Protein AF-A0A8C2FIC1-F1 (afdb_monomer_lite)

Secondary structure (DSSP, 8-state):
--HHHHHHH--STT-EEEEE-SSSTTEEEEEEEETTEEEEEEEE---

Radius of gyration: 10.81 Å; chains: 1; bounding box: 14×28×27 Å

pLDDT: mean 88.25, std 7.19, range [59.31, 95.31]

Organism: Cyprinus carpio (NCBI:txid7962)

Structure (mmCIF, N/CA/C/O backbone):
data_AF-A0A8C2FIC1-F1
#
_entry.id   AF-A0A8C2FIC1-F1
#
loop_
_atom_site.group_PDB
_atom_site.id
_atom_site.type_symbol
_atom_site.label_atom_id
_atom_site.label_alt_id
_atom_site.label_comp_id
_atom_site.label_asym_id
_atom_site.label_entity_id
_atom_site.label_seq_id
_atom_site.pdbx_PDB_ins_code
_atom_site.Cartn_x
_atom_site.Cartn_y
_atom_site.Cartn_z
_atom_site.occupancy
_atom_site.B_iso_or_equiv
_atom_site.auth_seq_id
_atom_site.auth_comp_id
_atom_site.auth_asym_id
_atom_site.auth_atom_id
_atom_site.pdbx_PDB_model_num
ATOM 1 N N . MET A 1 1 ? -1.936 0.002 9.225 1.00 80.38 1 MET A N 1
ATOM 2 C CA . MET A 1 1 ? -1.901 -0.931 8.075 1.00 80.38 1 MET A CA 1
ATOM 3 C C . MET A 1 1 ? -0.455 -1.307 7.773 1.00 80.38 1 MET A C 1
ATOM 5 O O . MET A 1 1 ? 0.371 -0.409 7.607 1.00 80.38 1 MET A O 1
ATOM 9 N N . SER A 1 2 ? -0.143 -2.604 7.736 1.00 87.56 2 SER A N 1
ATOM 10 C CA . SER A 1 2 ? 1.196 -3.122 7.411 1.00 87.56 2 SER 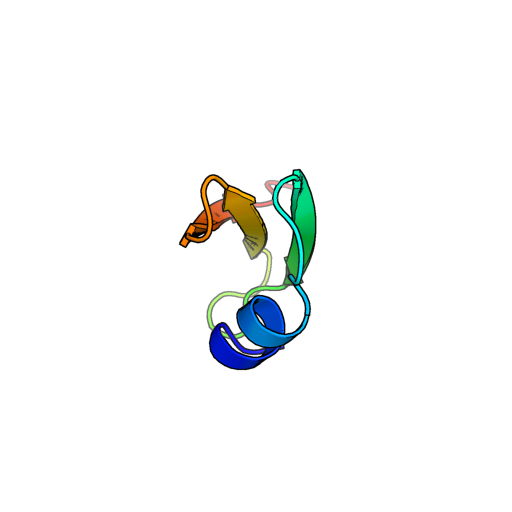A CA 1
ATOM 11 C C . SER A 1 2 ? 1.445 -3.183 5.896 1.00 87.56 2 SER A C 1
ATOM 13 O O . SER A 1 2 ? 0.509 -3.091 5.104 1.00 87.56 2 SER A O 1
ATOM 15 N N . ARG A 1 3 ? 2.70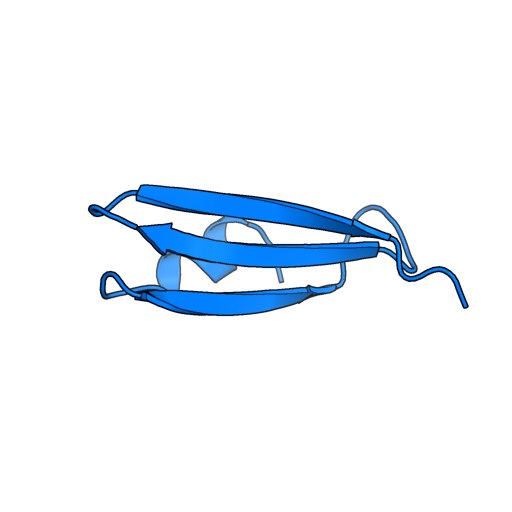9 -3.361 5.480 1.00 86.75 3 ARG A N 1
ATOM 16 C CA . ARG A 1 3 ? 3.083 -3.521 4.061 1.00 86.75 3 ARG A CA 1
ATOM 17 C C . ARG A 1 3 ? 2.310 -4.667 3.391 1.00 86.75 3 ARG A C 1
ATOM 19 O O . ARG A 1 3 ? 1.674 -4.448 2.372 1.00 86.75 3 ARG A O 1
ATOM 26 N N . ARG A 1 4 ? 2.284 -5.842 4.029 1.00 90.25 4 ARG A N 1
ATOM 27 C CA . ARG A 1 4 ? 1.594 -7.040 3.516 1.00 90.25 4 ARG A CA 1
ATOM 28 C C . ARG A 1 4 ? 0.085 -6.845 3.362 1.00 90.25 4 ARG A C 1
ATOM 30 O O . ARG A 1 4 ? -0.519 -7.418 2.468 1.00 90.25 4 ARG A O 1
ATOM 37 N N . GLN A 1 5 ? -0.538 -6.065 4.248 1.00 91.25 5 GLN A N 1
ATOM 38 C CA . GLN A 1 5 ? -1.960 -5.734 4.114 1.00 91.25 5 GLN A CA 1
ATOM 39 C C . GLN A 1 5 ? -2.206 -4.816 2.916 1.00 91.25 5 GLN A C 1
ATOM 41 O O . GLN A 1 5 ? -3.192 -5.005 2.220 1.00 91.25 5 GLN A O 1
ATOM 46 N N . ALA A 1 6 ? -1.310 -3.856 2.670 1.00 91.25 6 ALA A N 1
ATOM 47 C CA . ALA A 1 6 ? -1.416 -2.958 1.528 1.00 91.25 6 ALA A CA 1
ATOM 48 C C . ALA A 1 6 ? -1.273 -3.707 0.196 1.00 91.25 6 ALA A C 1
ATOM 50 O O . ALA A 1 6 ? -2.093 -3.515 -0.688 1.00 91.25 6 ALA A O 1
ATOM 51 N N . GLU A 1 7 ? -0.288 -4.601 0.075 1.00 91.38 7 GLU A N 1
ATOM 52 C CA . GLU A 1 7 ? -0.067 -5.406 -1.139 1.00 91.38 7 GLU A CA 1
ATOM 53 C C . GLU A 1 7 ? -1.289 -6.256 -1.507 1.00 91.38 7 GLU A C 1
ATOM 55 O O . GLU A 1 7 ? -1.651 -6.330 -2.672 1.00 91.38 7 GLU A O 1
ATOM 60 N N . LYS A 1 8 ? -1.981 -6.836 -0.516 1.00 92.62 8 LYS A N 1
ATOM 61 C CA . LYS A 1 8 ? -3.203 -7.628 -0.742 1.00 92.62 8 LYS A CA 1
ATOM 62 C C . LYS A 1 8 ? -4.394 -6.818 -1.259 1.00 92.62 8 LYS A C 1
ATOM 64 O O . LYS A 1 8 ? -5.342 -7.414 -1.758 1.00 92.62 8 LYS A O 1
ATOM 69 N N . LEU A 1 9 ? -4.381 -5.498 -1.080 1.00 92.31 9 LEU A N 1
ATOM 70 C CA . LEU A 1 9 ? -5.455 -4.612 -1.534 1.00 92.31 9 LEU A CA 1
ATOM 71 C C . LEU A 1 9 ? -5.229 -4.099 -2.956 1.00 92.31 9 LEU A C 1
ATOM 73 O O . LEU A 1 9 ? -6.164 -3.576 -3.551 1.00 92.31 9 LEU A O 1
ATOM 77 N N . LEU A 1 10 ? -4.012 -4.232 -3.485 1.00 92.81 10 LEU A N 1
ATOM 78 C CA . LEU A 1 10 ? -3.694 -3.828 -4.844 1.00 92.81 10 LEU A CA 1
ATOM 79 C C . LEU A 1 10 ? -3.815 -5.046 -5.754 1.00 92.81 10 LEU A C 1
ATOM 81 O O . LEU A 1 10 ? -3.010 -5.972 -5.670 1.00 92.81 10 LEU A O 1
ATOM 85 N N . LEU A 1 11 ? -4.842 -5.060 -6.596 1.00 90.88 11 LEU A N 1
ATOM 86 C CA . LEU A 1 11 ? -5.174 -6.212 -7.432 1.00 90.88 11 LEU A CA 1
ATOM 87 C C . LEU A 1 11 ? -4.750 -5.994 -8.883 1.00 90.88 11 LEU A C 1
ATOM 89 O O . LEU A 1 11 ? -4.444 -6.956 -9.585 1.00 90.88 11 LEU A O 1
ATOM 93 N N . ARG A 1 12 ? -4.751 -4.742 -9.344 1.00 93.00 12 ARG A N 1
ATOM 94 C CA . ARG A 1 12 ? -4.510 -4.367 -10.738 1.00 93.00 12 ARG A CA 1
ATOM 95 C C . ARG A 1 12 ? -3.403 -3.331 -10.835 1.00 93.00 12 ARG A C 1
ATOM 97 O O . ARG A 1 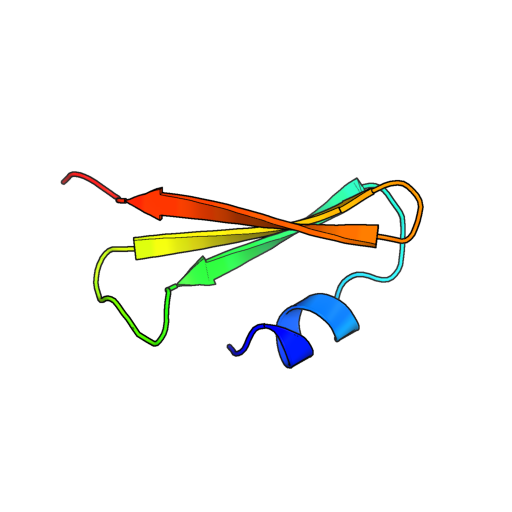12 ? -3.192 -2.529 -9.929 1.00 93.00 12 ARG A O 1
ATOM 104 N N . ASP A 1 13 ? -2.716 -3.324 -11.970 1.00 91.75 13 ASP A N 1
A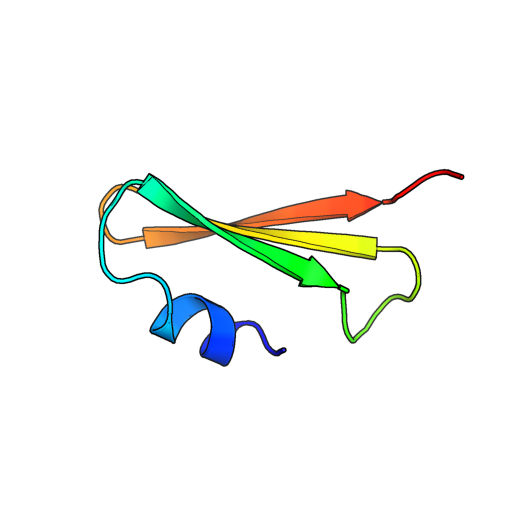TOM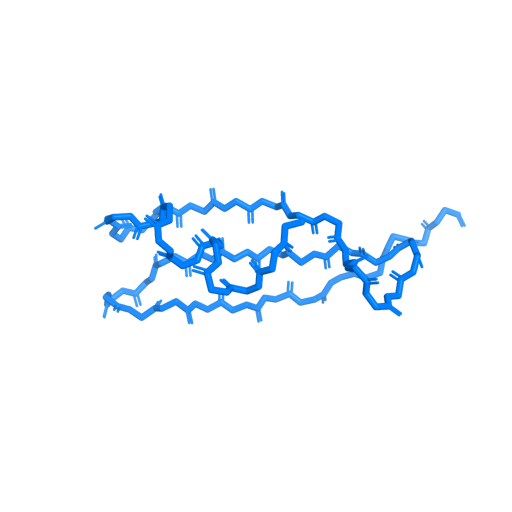 105 C CA . ASP A 1 13 ? -1.768 -2.261 -12.287 1.00 91.75 13 ASP A CA 1
ATOM 106 C C . ASP A 1 13 ? -2.465 -0.902 -12.324 1.00 91.75 13 ASP A C 1
ATOM 108 O O . ASP A 1 13 ? -3.513 -0.743 -12.950 1.00 91.75 13 ASP A O 1
ATOM 112 N N . GLY A 1 14 ? -1.866 0.076 -11.647 1.00 92.06 14 GLY A N 1
ATOM 113 C CA . GLY A 1 14 ? -2.460 1.393 -11.433 1.00 92.06 14 GLY A CA 1
ATOM 114 C C . GLY A 1 14 ? -3.208 1.529 -10.107 1.00 92.06 14 GLY A C 1
ATOM 115 O O . GLY A 1 14 ? -3.452 2.661 -9.694 1.00 92.06 14 GLY A O 1
ATOM 116 N N . ASP A 1 15 ? -3.500 0.433 -9.395 1.00 94.56 15 ASP A N 1
ATOM 117 C CA . ASP A 1 15 ? -4.038 0.523 -8.038 1.00 94.56 15 ASP A CA 1
ATOM 118 C C . ASP A 1 15 ? -2.994 1.161 -7.120 1.00 94.56 15 ASP A C 1
ATOM 120 O O . ASP A 1 15 ? -1.815 0.788 -7.120 1.00 94.56 15 ASP A O 1
ATOM 124 N N . PHE A 1 16 ? -3.431 2.098 -6.283 1.00 94.75 16 PHE A N 1
ATOM 125 C CA . PHE A 1 16 ? -2.583 2.693 -5.263 1.00 94.75 16 PHE A CA 1
ATOM 126 C C . PHE A 1 16 ? -3.365 3.015 -3.997 1.00 94.75 16 PHE A C 1
ATOM 128 O O . PHE A 1 16 ? -4.575 3.227 -4.006 1.00 94.75 16 PHE A O 1
ATOM 135 N N . LEU A 1 17 ? -2.642 3.083 -2.885 1.00 93.38 17 LEU A N 1
ATOM 136 C CA . LEU A 1 17 ? -3.162 3.536 -1.606 1.00 93.38 17 LEU A CA 1
ATOM 137 C C . LEU A 1 17 ? -2.088 4.281 -0.824 1.00 93.38 17 LEU A C 1
ATOM 139 O O . LEU A 1 17 ? -0.897 3.971 -0.901 1.00 93.38 17 LEU A O 1
ATOM 143 N N . VAL A 1 18 ? -2.519 5.241 -0.016 1.00 92.56 18 VAL A N 1
ATOM 144 C CA . VAL A 1 18 ? -1.659 5.940 0.940 1.00 92.56 18 VAL A CA 1
ATOM 145 C C . VAL A 1 18 ? -1.999 5.455 2.341 1.00 92.56 18 VAL A C 1
ATOM 147 O O . VAL A 1 18 ? -3.163 5.401 2.731 1.00 92.56 18 VAL A O 1
ATOM 150 N N . ARG A 1 19 ? -0.977 5.117 3.127 1.00 91.38 19 ARG A N 1
ATOM 151 C CA . ARG A 1 19 ? -1.127 4.732 4.535 1.00 91.38 19 ARG A CA 1
ATOM 152 C C . ARG A 1 19 ? -0.162 5.504 5.422 1.00 91.38 19 ARG A C 1
ATOM 154 O O . ARG A 1 19 ? 0.970 5.776 5.031 1.00 91.38 19 ARG A O 1
ATOM 161 N N . LYS A 1 20 ? -0.577 5.801 6.654 1.00 89.12 20 LYS A N 1
ATOM 162 C CA . LYS A 1 20 ? 0.339 6.306 7.688 1.00 89.12 20 LYS A CA 1
ATOM 163 C C . LYS A 1 20 ? 1.384 5.241 8.020 1.00 89.12 20 LYS A C 1
ATOM 165 O O . LYS A 1 20 ? 1.067 4.047 8.092 1.00 89.12 20 LYS A O 1
ATOM 170 N N . SER A 1 21 ? 2.628 5.667 8.210 1.00 83.62 21 SER A N 1
ATOM 171 C CA . SER A 1 21 ? 3.689 4.785 8.680 1.00 83.62 21 SER A CA 1
ATOM 172 C C . SER A 1 21 ? 3.397 4.355 10.114 1.00 83.62 21 SER A C 1
ATOM 174 O O . SER A 1 21 ? 3.123 5.183 10.977 1.00 83.62 21 SER A O 1
ATOM 176 N N . SER A 1 22 ? 3.454 3.049 10.365 1.00 78.44 22 SER A N 1
ATOM 177 C CA . SER A 1 22 ? 3.303 2.487 11.709 1.00 78.44 22 SER A CA 1
ATOM 178 C C . SER A 1 22 ? 4.574 2.617 12.549 1.00 78.44 22 SER A C 1
ATOM 180 O O . SER A 1 22 ? 4.497 2.525 13.764 1.00 78.44 22 SER A O 1
ATOM 182 N N . THR A 1 23 ? 5.735 2.800 11.913 1.00 80.81 23 THR A N 1
ATOM 183 C CA . THR A 1 23 ? 7.038 2.876 12.591 1.00 80.81 23 THR A CA 1
ATOM 184 C C . THR A 1 23 ? 7.526 4.302 12.809 1.00 80.81 23 THR A C 1
ATOM 186 O O . THR A 1 23 ? 8.380 4.512 13.658 1.00 80.81 23 THR A O 1
ATOM 189 N N . ASN A 1 24 ? 7.012 5.280 12.056 1.00 79.38 24 ASN A N 1
ATOM 190 C CA . ASN A 1 24 ? 7.463 6.666 12.153 1.00 79.38 24 ASN A CA 1
ATOM 191 C C . ASN A 1 24 ? 6.265 7.632 12.080 1.00 79.38 24 ASN A C 1
ATOM 193 O O . ASN A 1 24 ? 5.761 7.886 10.978 1.00 79.38 24 ASN A O 1
ATOM 197 N N . PRO A 1 25 ? 5.780 8.153 13.223 1.00 82.06 25 PRO A N 1
ATOM 198 C CA . PRO A 1 25 ? 4.699 9.138 13.263 1.00 82.06 25 PRO A CA 1
ATOM 199 C C . PRO A 1 25 ? 4.991 10.343 12.350 1.00 82.06 25 PRO A C 1
ATOM 201 O O . PRO A 1 25 ? 6.136 10.760 12.205 1.00 82.06 25 PRO A O 1
ATOM 204 N N . GLY A 1 26 ? 3.968 10.870 11.670 1.00 84.62 26 GLY A N 1
ATOM 205 C CA . GLY A 1 26 ? 4.113 11.980 10.708 1.00 84.62 26 GLY A CA 1
ATOM 206 C C . GLY A 1 26 ? 4.646 11.585 9.321 1.00 84.62 26 GLY A C 1
ATOM 207 O O . GLY A 1 26 ? 4.710 12.415 8.416 1.00 84.62 26 GLY A O 1
ATOM 208 N N . SER A 1 27 ? 5.000 10.314 9.110 1.00 87.25 27 SER A N 1
ATOM 209 C CA . SER A 1 27 ? 5.387 9.798 7.791 1.00 87.25 27 SER A CA 1
ATOM 210 C C . SER A 1 27 ? 4.240 9.053 7.114 1.00 87.25 27 SER A C 1
ATOM 212 O O . SER A 1 27 ? 3.468 8.341 7.763 1.00 87.25 27 SER A O 1
ATOM 214 N N . TYR A 1 28 ? 4.170 9.166 5.793 1.00 90.62 28 TYR A N 1
ATOM 215 C CA . TYR A 1 28 ? 3.207 8.473 4.947 1.00 90.62 28 TYR A CA 1
ATOM 216 C C . TYR A 1 28 ? 3.927 7.553 3.966 1.00 90.62 28 TYR A C 1
ATOM 218 O O . TYR A 1 28 ? 5.073 7.778 3.576 1.00 90.62 28 TYR A O 1
ATOM 226 N N . VAL A 1 29 ? 3.238 6.484 3.587 1.00 92.69 29 VAL A N 1
ATOM 227 C CA . VAL A 1 29 ? 3.709 5.499 2.621 1.00 92.69 29 VAL A CA 1
ATOM 228 C C . VAL A 1 29 ? 2.662 5.381 1.531 1.00 92.69 29 VAL A C 1
ATOM 230 O O . VAL A 1 29 ? 1.544 4.936 1.793 1.00 92.69 29 VAL A O 1
ATOM 233 N N . LEU A 1 30 ? 3.035 5.749 0.313 1.00 93.75 30 LEU A N 1
ATOM 234 C CA . LEU A 1 30 ? 2.285 5.418 -0.889 1.00 93.75 30 LEU A CA 1
ATOM 235 C C . LEU A 1 30 ? 2.685 4.006 -1.310 1.00 93.75 30 LEU A C 1
ATOM 237 O O . LEU A 1 30 ? 3.868 3.698 -1.422 1.00 93.75 30 LEU A O 1
ATOM 241 N N . THR A 1 31 ? 1.713 3.127 -1.493 1.00 94.56 31 THR A N 1
ATOM 242 C CA . THR A 1 31 ? 1.907 1.777 -2.028 1.00 94.56 31 THR A CA 1
ATOM 243 C C . THR A 1 31 ? 1.112 1.685 -3.318 1.00 94.56 31 THR A C 1
ATOM 245 O O . THR A 1 31 ? -0.076 1.988 -3.295 1.00 94.56 31 THR A O 1
ATOM 248 N N . GLY A 1 32 ? 1.752 1.320 -4.426 1.00 95.00 32 GLY A N 1
ATOM 249 C CA . GLY A 1 32 ? 1.113 1.231 -5.739 1.00 95.00 32 GLY A CA 1
ATOM 250 C C . GLY A 1 32 ? 1.556 -0.007 -6.507 1.00 95.00 32 GLY A C 1
ATOM 251 O O . GLY A 1 32 ? 2.677 -0.473 -6.319 1.00 95.00 32 GLY A O 1
ATOM 252 N N . MET A 1 33 ? 0.681 -0.542 -7.350 1.00 95.31 33 MET A N 1
ATOM 253 C CA . MET A 1 33 ? 0.938 -1.712 -8.182 1.00 95.31 33 MET A CA 1
ATOM 254 C C . MET A 1 33 ? 1.320 -1.255 -9.583 1.00 95.31 33 MET A C 1
ATOM 256 O O . MET A 1 33 ? 0.628 -0.443 -10.200 1.00 95.31 33 MET A O 1
ATOM 260 N N . HIS A 1 34 ? 2.448 -1.753 -10.076 1.00 92.62 34 HIS A N 1
ATOM 261 C CA . HIS A 1 34 ? 2.933 -1.428 -11.405 1.00 92.62 34 HIS A CA 1
ATOM 262 C C . HIS A 1 34 ? 3.654 -2.621 -12.021 1.00 92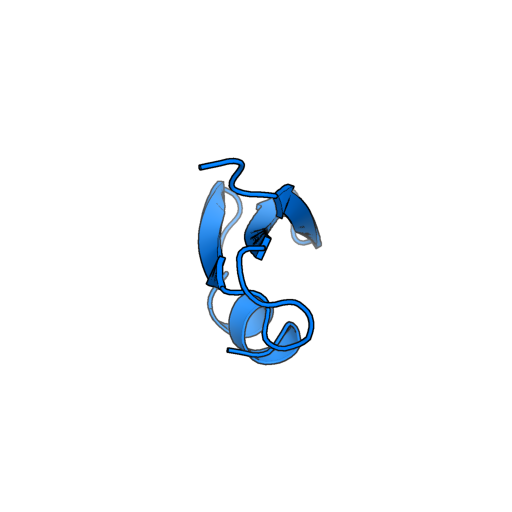.62 34 HIS A C 1
ATOM 264 O O . HIS A 1 34 ? 4.675 -3.063 -11.491 1.00 92.62 34 HIS A O 1
ATOM 270 N N . SER A 1 35 ? 3.160 -3.084 -13.169 1.00 91.44 35 SER A N 1
ATOM 271 C CA . SER A 1 35 ? 3.657 -4.279 -13.859 1.00 91.44 35 SER A CA 1
ATOM 272 C C . SER A 1 35 ? 3.625 -5.530 -12.970 1.00 91.44 35 SER A C 1
ATOM 274 O O . SER A 1 35 ? 4.577 -6.306 -12.952 1.00 91.44 35 SER A O 1
ATOM 276 N N . GLY A 1 36 ? 2.573 -5.692 -12.162 1.00 89.50 36 GLY A N 1
ATOM 277 C CA . GLY A 1 36 ? 2.414 -6.798 -11.213 1.00 89.50 36 GLY A CA 1
ATOM 278 C C . GLY A 1 36 ? 3.334 -6.733 -9.987 1.00 89.50 36 GLY A C 1
ATOM 279 O O . GLY A 1 36 ? 3.374 -7.678 -9.200 1.00 89.50 36 GLY A O 1
ATOM 280 N N . LEU A 1 37 ? 4.074 -5.634 -9.805 1.00 90.56 37 LEU A N 1
ATOM 281 C CA . LEU A 1 37 ? 4.970 -5.424 -8.671 1.00 90.56 37 LEU A CA 1
ATOM 282 C C . LEU A 1 37 ? 4.467 -4.289 -7.779 1.00 90.56 37 LEU A C 1
ATOM 284 O O . LEU A 1 37 ? 4.231 -3.167 -8.234 1.00 90.56 37 LEU A O 1
ATOM 288 N N . ALA A 1 38 ? 4.374 -4.565 -6.479 1.00 91.38 38 ALA A N 1
ATOM 289 C CA . ALA A 1 38 ? 4.074 -3.548 -5.484 1.00 91.38 38 ALA A CA 1
ATOM 290 C C . ALA A 1 38 ? 5.307 -2.665 -5.231 1.00 91.38 38 ALA A C 1
ATOM 292 O O . ALA A 1 38 ? 6.371 -3.130 -4.818 1.00 91.38 38 ALA A O 1
ATOM 293 N N . LYS A 1 39 ? 5.154 -1.364 -5.457 1.00 92.31 39 LYS A N 1
ATOM 294 C CA . LYS A 1 39 ? 6.146 -0.325 -5.174 1.00 92.31 39 LYS A CA 1
ATOM 295 C C . LYS A 1 39 ? 5.713 0.462 -3.944 1.00 92.31 39 LYS A C 1
ATOM 297 O O . LYS A 1 39 ? 4.532 0.757 -3.768 1.00 92.31 39 LYS A O 1
ATOM 302 N N . HIS A 1 40 ? 6.673 0.837 -3.101 1.00 91.94 40 HIS A N 1
ATOM 303 C CA . HIS A 1 40 ? 6.418 1.631 -1.900 1.00 91.94 40 HIS A CA 1
ATOM 304 C C . HIS A 1 40 ? 7.284 2.881 -1.904 1.00 91.94 40 HIS A C 1
ATOM 306 O O . HIS A 1 40 ? 8.509 2.780 -1.945 1.00 91.94 40 HIS A O 1
ATOM 312 N N . LEU A 1 41 ? 6.652 4.042 -1.802 1.00 90.31 41 LEU A N 1
ATOM 313 C CA . LEU A 1 41 ? 7.326 5.328 -1.746 1.00 90.31 41 LEU A CA 1
ATOM 314 C C . LEU A 1 41 ? 7.022 6.009 -0.411 1.00 90.31 41 LEU A C 1
ATOM 316 O O . LEU A 1 41 ? 5.871 6.077 0.025 1.00 90.31 41 LEU A O 1
ATOM 320 N N . PHE A 1 42 ? 8.078 6.453 0.264 1.00 89.44 42 PHE A N 1
ATOM 321 C CA . PHE A 1 42 ? 8.003 7.078 1.579 1.00 89.44 42 PHE A CA 1
ATOM 322 C C . PHE A 1 42 ? 8.074 8.591 1.438 1.00 89.44 42 PHE A C 1
ATOM 324 O O . PHE A 1 42 ? 8.984 9.109 0.796 1.00 89.44 42 PHE A O 1
ATOM 331 N N . PHE A 1 43 ? 7.159 9.289 2.104 1.00 87.44 43 PHE A N 1
ATOM 332 C CA . PHE A 1 43 ? 7.152 10.744 2.151 1.00 87.44 43 PHE A CA 1
ATOM 333 C C . PHE A 1 43 ? 6.959 11.212 3.590 1.00 87.44 43 PHE A C 1
ATOM 335 O O . PHE A 1 43 ? 6.107 10.697 4.323 1.00 87.44 43 PHE A O 1
ATOM 342 N N . LYS A 1 44 ? 7.757 12.192 4.009 1.00 82.06 44 LYS A N 1
ATOM 343 C CA . LYS A 1 44 ? 7.538 12.895 5.273 1.00 82.06 44 LYS A CA 1
ATOM 344 C C . LYS A 1 44 ? 6.564 14.037 5.023 1.00 82.06 44 LYS A C 1
ATOM 346 O O . LYS A 1 44 ? 6.768 14.821 4.102 1.00 82.06 44 LYS A O 1
ATOM 351 N N . CYS A 1 45 ? 5.519 14.118 5.840 1.00 73.56 45 CYS A N 1
ATOM 352 C CA . CYS A 1 45 ? 4.704 15.319 5.898 1.00 73.56 45 CYS A CA 1
ATOM 353 C C . CYS A 1 45 ? 5.477 16.329 6.748 1.00 73.56 45 CYS A C 1
ATOM 355 O O . CYS A 1 45 ? 5.594 16.144 7.957 1.00 73.56 45 CYS A O 1
ATOM 357 N N . PHE A 1 46 ? 6.064 17.336 6.108 1.00 67.88 46 PHE A N 1
ATOM 358 C CA . PHE A 1 46 ? 6.577 18.510 6.806 1.00 67.88 46 PHE A CA 1
ATOM 359 C C . PHE A 1 46 ? 5.386 19.456 6.983 1.00 67.88 46 PHE A C 1
ATOM 361 O O . PHE A 1 46 ? 4.951 20.075 6.014 1.00 67.88 46 PHE A O 1
ATOM 368 N N . CYS A 1 47 ? 4.787 19.444 8.175 1.00 59.31 47 CYS A N 1
ATOM 369 C CA . CYS A 1 47 ? 3.928 20.539 8.623 1.00 59.31 47 CYS A CA 1
ATOM 370 C C . CYS A 1 47 ? 4.802 21.664 9.171 1.00 59.31 47 CYS A C 1
ATOM 372 O O . CYS A 1 47 ? 5.860 21.332 9.756 1.00 59.31 47 CYS A O 1
#

Foldseek 3Di:
DDPVVQLVVADDAADKDKDADPVDHQKIWIWGAHPNDIDIDIDGPDD

Sequence (47 aa):
MSRRQAEKLLLRDGDFLVRKSSTNPGSYVLTGMHSGLAKHLFFKCFC

InterPro domains:
  IPR000980 SH2 domain [PF00017] (1-41)
  IPR000980 SH2 domain [PS50001] (1-47)
  IPR036860 SH2 domain superfamily [G3DSA:3.30.505.10] (1-43)
  IPR036860 SH2 domain superfamily [SSF55550] (1-42)